Protein AF-A0A1Y1LNJ3-F1 (afdb_monomer)

Organism: Photinus pyralis (NCBI:txid7054)

Nearest PDB structures (foldseek):
  2odj-assembly2_B  TM=6.157E-01  e=3.926E+00  Pseudomonas aeruginosa PAO1
  8jto-assembly1_A  TM=5.973E-01  e=3.926E+00  Burkholderia pseudomallei
  8xcj-assembly1_B  TM=6.627E-01  e=7.417E+00  Shigella sonnei

Sequence (107 aa):
SPAGHGISGRIDTQPGIGSHASARGQLGILNTPNHQVTGWAQHDRNFDKNFGRVGPETNSAGLNYLNKNNGAGAFISGSHTPGRPNTGVVGGNIPLATGNGGRTRLG

Solvent-accessible surface area (backbone atoms only — not comparable to full-atom values): 5966 Å² total; per-residue (Å²): 119,77,34,71,68,48,75,48,73,51,75,51,74,46,89,88,61,19,34,41,38,38,42,35,42,34,40,39,77,38,58,56,94,50,39,35,30,37,38,38,40,35,42,36,40,39,27,34,63,83,70,43,82,40,84,59,47,38,42,34,38,36,41,38,38,35,33,64,83,77,67,49,45,33,39,40,37,37,39,40,29,66,61,90,76,63,46,70,50,77,54,67,48,70,68,80,77,83,80,75,95,68,87,79,75,80,128

Structure (mmCIF, N/CA/C/O backbone):
data_AF-A0A1Y1LNJ3-F1
#
_entry.id   AF-A0A1Y1LNJ3-F1
#
loop_
_atom_site.group_PDB
_atom_site.id
_atom_site.type_symbol
_atom_site.label_atom_id
_atom_site.label_alt_id
_atom_site.label_comp_id
_atom_site.label_asym_id
_atom_site.label_entity_id
_atom_site.label_seq_id
_atom_site.pdbx_PDB_ins_code
_atom_site.Cartn_x
_atom_site.Cartn_y
_atom_site.Cartn_z
_atom_site.occupancy
_atom_site.B_iso_or_equiv
_atom_site.auth_seq_id
_atom_site.auth_comp_id
_atom_site.auth_asym_id
_atom_site.auth_atom_id
_atom_site.pdbx_PDB_model_num
ATOM 1 N N . SER A 1 1 ? -7.927 14.105 17.441 1.00 37.62 1 SER A N 1
ATOM 2 C CA . SER A 1 1 ? -7.192 14.227 16.165 1.00 37.62 1 SER A CA 1
ATOM 3 C C . SER A 1 1 ? -7.814 13.342 15.109 1.00 37.62 1 SER A C 1
ATOM 5 O O . SER A 1 1 ? -8.257 12.260 15.478 1.00 37.62 1 SER A O 1
ATOM 7 N N . PRO A 1 2 ? -7.834 13.726 13.825 1.00 45.41 2 PRO A N 1
ATOM 8 C CA . PRO A 1 2 ? -8.084 12.772 12.744 1.00 45.41 2 PRO A CA 1
ATOM 9 C C . PRO A 1 2 ? -7.050 11.642 12.848 1.00 45.41 2 PRO A C 1
ATOM 11 O O . PRO A 1 2 ? -5.915 11.896 13.261 1.00 45.41 2 PRO A O 1
ATOM 14 N N . ALA A 1 3 ? -7.424 10.393 12.558 1.00 56.19 3 ALA A N 1
ATOM 15 C CA . ALA A 1 3 ? -6.424 9.334 12.427 1.00 56.19 3 ALA A CA 1
ATOM 16 C C . ALA A 1 3 ? -5.450 9.776 11.321 1.00 56.19 3 ALA A C 1
ATOM 18 O O . ALA A 1 3 ? -5.891 10.159 10.245 1.00 56.19 3 ALA A O 1
ATOM 19 N N . GLY A 1 4 ? -4.156 9.861 11.635 1.00 64.50 4 GLY A N 1
ATOM 20 C CA . GLY A 1 4 ? -3.178 10.614 10.845 1.00 64.50 4 GLY A CA 1
ATOM 21 C C . GLY A 1 4 ? -3.307 10.398 9.334 1.00 64.50 4 GLY A C 1
ATOM 22 O O . GLY A 1 4 ? -3.263 9.261 8.857 1.00 64.50 4 GLY A O 1
ATOM 23 N N . HIS A 1 5 ? -3.484 11.500 8.606 1.00 81.31 5 HIS A N 1
ATOM 24 C CA . HIS A 1 5 ? -3.323 11.538 7.158 1.00 81.31 5 HIS A CA 1
ATOM 25 C C . HIS A 1 5 ? -1.839 11.715 6.857 1.00 81.31 5 HIS A C 1
ATOM 27 O O . HIS A 1 5 ? -1.157 12.485 7.536 1.00 81.31 5 HIS A O 1
ATOM 33 N N . GLY A 1 6 ? -1.336 11.009 5.854 1.00 86.88 6 GLY A N 1
ATOM 34 C CA . GLY A 1 6 ? 0.072 11.088 5.501 1.00 86.88 6 GLY A CA 1
ATOM 35 C C . GLY A 1 6 ? 0.331 10.605 4.090 1.00 86.88 6 GLY A C 1
ATOM 36 O O . GLY A 1 6 ? -0.366 9.732 3.578 1.00 86.88 6 GLY A O 1
ATOM 37 N N . ILE A 1 7 ? 1.352 11.184 3.474 1.00 89.69 7 ILE A N 1
ATOM 38 C CA . ILE A 1 7 ? 1.918 10.718 2.216 1.00 89.69 7 ILE A CA 1
ATOM 39 C C . ILE A 1 7 ? 3.401 10.497 2.479 1.00 89.69 7 ILE A C 1
ATOM 41 O O . ILE A 1 7 ? 4.070 11.358 3.047 1.00 89.69 7 ILE A O 1
ATOM 45 N N . SER A 1 8 ? 3.906 9.338 2.086 1.00 90.94 8 SER A N 1
ATOM 46 C CA . SER A 1 8 ? 5.315 8.980 2.184 1.00 90.94 8 SER A CA 1
ATOM 47 C C . SER A 1 8 ? 5.786 8.417 0.855 1.00 90.94 8 SER A C 1
ATOM 49 O O . SER A 1 8 ? 5.083 7.619 0.239 1.00 90.94 8 SER A O 1
ATOM 51 N N . GLY A 1 9 ? 6.983 8.803 0.436 1.00 92.44 9 GLY A N 1
ATOM 52 C CA . GLY A 1 9 ? 7.671 8.212 -0.702 1.00 92.44 9 GLY A CA 1
ATOM 53 C C . GLY A 1 9 ? 9.010 7.644 -0.260 1.00 92.44 9 GLY A C 1
ATOM 54 O O . GLY A 1 9 ? 9.650 8.189 0.639 1.00 92.44 9 GLY A O 1
ATOM 55 N N . ARG A 1 10 ? 9.436 6.558 -0.895 1.00 94.50 10 ARG A N 1
ATOM 56 C CA . ARG A 1 10 ? 10.764 5.975 -0.724 1.00 94.50 10 ARG A CA 1
ATOM 57 C C . ARG A 1 10 ? 11.335 5.624 -2.086 1.00 94.50 10 ARG A C 1
ATOM 59 O O . ARG A 1 10 ? 10.613 5.140 -2.952 1.00 94.50 10 ARG A O 1
ATOM 66 N N . ILE A 1 11 ? 12.631 5.856 -2.254 1.00 92.06 11 ILE A N 1
ATOM 67 C CA . ILE A 1 11 ? 13.388 5.386 -3.409 1.00 92.06 11 ILE A CA 1
ATOM 68 C C . ILE A 1 11 ? 14.624 4.670 -2.879 1.00 92.06 11 ILE A C 1
ATOM 70 O O . ILE A 1 11 ? 15.440 5.273 -2.187 1.00 92.06 11 ILE A O 1
ATOM 74 N N . ASP A 1 12 ? 14.752 3.395 -3.216 1.00 93.12 12 ASP A N 1
ATOM 75 C CA . ASP A 1 12 ? 15.936 2.587 -2.964 1.00 93.12 12 ASP A CA 1
ATOM 76 C C . ASP A 1 12 ? 16.710 2.450 -4.270 1.00 93.12 12 ASP A C 1
ATOM 78 O O . ASP A 1 12 ? 16.152 2.048 -5.288 1.00 93.12 12 ASP A O 1
ATOM 82 N N . THR A 1 13 ? 17.992 2.809 -4.270 1.00 91.00 13 THR A N 1
ATOM 83 C CA . THR A 1 13 ? 18.841 2.733 -5.467 1.00 91.00 13 THR A CA 1
ATOM 84 C C . THR A 1 13 ? 20.025 1.830 -5.198 1.00 91.00 13 THR A C 1
ATOM 86 O O . THR A 1 13 ? 20.771 2.048 -4.246 1.00 91.00 13 THR A O 1
ATOM 89 N N . GLN A 1 14 ? 20.214 0.849 -6.074 1.00 91.38 14 GLN A N 1
ATOM 90 C CA . GLN A 1 14 ? 21.377 -0.017 -6.088 1.00 91.38 14 GLN A CA 1
ATOM 91 C C . GLN A 1 14 ? 22.262 0.366 -7.286 1.00 91.38 14 GLN A C 1
ATOM 93 O O . GLN A 1 14 ? 21.897 0.081 -8.435 1.00 91.38 14 GLN A O 1
ATOM 98 N N . PRO A 1 15 ? 23.428 1.003 -7.053 1.00 85.62 15 PRO A N 1
ATOM 99 C CA . PRO A 1 15 ? 24.309 1.453 -8.126 1.00 85.62 15 PRO A CA 1
ATOM 100 C C . PRO A 1 15 ? 24.657 0.329 -9.107 1.00 85.62 15 PRO A C 1
ATOM 102 O O . PRO A 1 15 ? 24.991 -0.784 -8.706 1.00 85.62 15 PRO A O 1
ATOM 105 N N . GLY A 1 16 ? 24.560 0.622 -10.405 1.00 87.31 16 GLY A N 1
ATOM 106 C CA . GLY A 1 16 ? 24.864 -0.325 -11.483 1.00 87.31 16 GLY A CA 1
ATOM 107 C C . GLY A 1 16 ? 23.795 -1.390 -11.757 1.00 87.31 16 GLY A C 1
ATOM 108 O O . GLY A 1 16 ? 23.877 -2.045 -12.795 1.00 87.31 16 GLY A O 1
ATOM 109 N N . ILE A 1 17 ? 22.784 -1.535 -10.891 1.00 90.12 17 ILE A N 1
ATOM 110 C CA . ILE A 1 17 ? 21.700 -2.521 -11.034 1.00 90.12 17 ILE A CA 1
ATOM 111 C C . ILE A 1 17 ? 20.386 -1.820 -11.399 1.00 90.12 17 ILE A C 1
ATOM 113 O O . ILE A 1 17 ? 19.784 -2.148 -12.421 1.00 90.12 17 ILE A O 1
ATOM 117 N N . GLY A 1 18 ? 19.968 -0.827 -10.611 1.00 92.44 18 GLY A N 1
ATOM 118 C CA . GLY A 1 18 ? 18.711 -0.108 -10.816 1.00 92.44 18 GLY A CA 1
ATOM 119 C C . GLY A 1 18 ? 18.124 0.447 -9.524 1.00 92.44 18 GLY A C 1
ATOM 120 O O . GLY A 1 18 ? 18.811 0.530 -8.504 1.00 92.44 18 GLY A O 1
ATOM 121 N N . SER A 1 19 ? 16.844 0.808 -9.565 1.00 93.94 19 SER A N 1
ATOM 122 C CA . SER A 1 19 ? 16.149 1.423 -8.431 1.00 93.94 19 SER A CA 1
ATOM 123 C C . SER A 1 19 ? 14.739 0.876 -8.247 1.00 93.94 19 SER A C 1
ATOM 125 O O . SER A 1 19 ? 14.098 0.403 -9.183 1.00 93.94 19 SER A O 1
ATOM 127 N N . HIS A 1 20 ? 14.231 1.003 -7.030 1.00 94.50 20 HIS A N 1
ATOM 128 C CA . HIS A 1 20 ? 12.850 0.750 -6.662 1.00 94.50 20 HIS A CA 1
ATOM 129 C C . HIS A 1 20 ? 12.264 2.018 -6.045 1.00 94.50 20 HIS A C 1
ATOM 131 O O . HI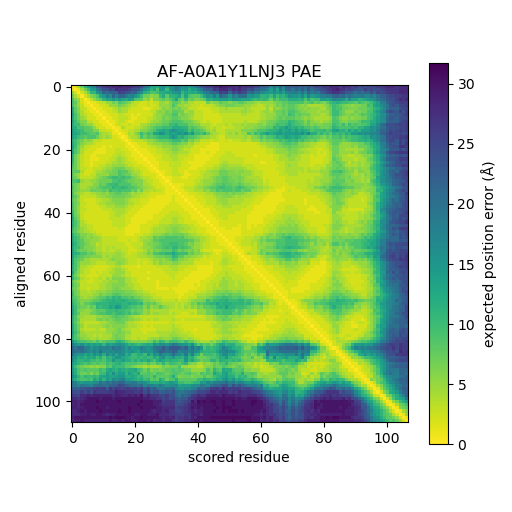S A 1 20 ? 12.862 2.590 -5.137 1.00 94.50 20 HIS A O 1
ATOM 137 N N . ALA A 1 21 ? 11.110 2.468 -6.529 1.00 94.00 21 ALA A N 1
ATOM 138 C CA . ALA A 1 21 ? 10.371 3.571 -5.932 1.00 94.00 21 ALA A CA 1
ATOM 139 C C . ALA A 1 21 ? 9.017 3.091 -5.422 1.00 94.00 21 ALA A C 1
ATOM 141 O O . ALA A 1 21 ? 8.316 2.348 -6.108 1.00 94.00 21 ALA A O 1
ATOM 142 N N . SER A 1 22 ? 8.640 3.590 -4.251 1.00 95.38 2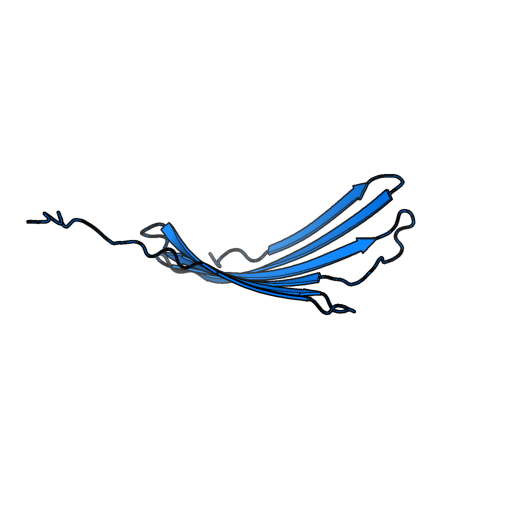2 SER A N 1
ATOM 143 C CA . SER A 1 22 ? 7.351 3.356 -3.621 1.00 95.38 22 SER A CA 1
ATOM 144 C C . SER A 1 22 ? 6.738 4.683 -3.191 1.00 95.38 22 SER A C 1
ATOM 146 O O . SER A 1 22 ? 7.416 5.529 -2.603 1.00 95.38 22 SER A O 1
ATOM 148 N N . ALA A 1 23 ? 5.453 4.875 -3.467 1.00 95.88 23 ALA A N 1
ATOM 149 C CA . ALA A 1 23 ? 4.667 5.994 -2.968 1.00 95.88 23 ALA A CA 1
ATOM 150 C C . ALA A 1 23 ? 3.450 5.456 -2.223 1.00 95.88 23 ALA A C 1
ATOM 152 O O . ALA A 1 23 ? 2.672 4.687 -2.781 1.00 95.88 23 ALA A O 1
ATOM 153 N N . ARG A 1 24 ? 3.268 5.869 -0.968 1.00 94.75 24 ARG A N 1
ATOM 154 C CA . ARG A 1 24 ? 2.179 5.416 -0.104 1.00 94.75 24 ARG A CA 1
ATOM 155 C C . ARG A 1 24 ? 1.419 6.594 0.485 1.00 94.75 24 ARG A C 1
ATOM 157 O O . ARG A 1 24 ? 2.008 7.473 1.109 1.00 94.75 24 ARG A O 1
ATOM 164 N N . GLY A 1 25 ? 0.103 6.572 0.324 1.00 95.00 25 GLY A N 1
ATOM 165 C CA . GLY A 1 25 ? -0.831 7.449 1.018 1.00 95.00 25 GLY A CA 1
ATOM 166 C C . GLY A 1 25 ? -1.561 6.694 2.123 1.00 95.00 25 GLY A C 1
ATOM 167 O O . GLY A 1 25 ? -1.904 5.522 1.963 1.00 95.00 25 GLY A O 1
ATOM 168 N N . GLN A 1 26 ? -1.823 7.370 3.236 1.00 94.19 26 GLN A N 1
ATOM 169 C CA . GLN A 1 26 ? -2.658 6.886 4.326 1.00 94.19 26 GLN A CA 1
ATOM 170 C C . GLN A 1 26 ? -3.687 7.947 4.712 1.00 94.19 26 GLN A C 1
ATOM 172 O O . GLN A 1 26 ? -3.386 9.139 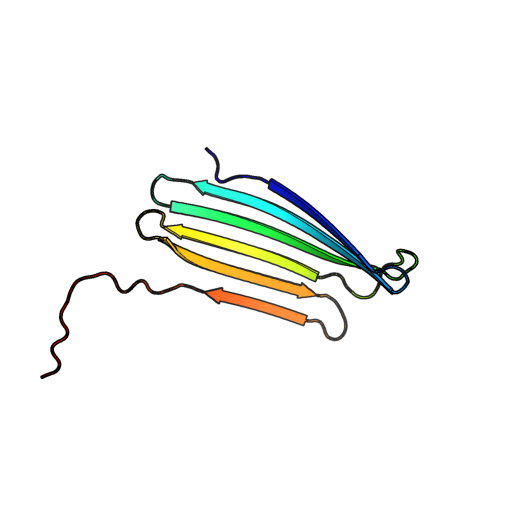4.792 1.00 94.19 26 GLN A O 1
ATOM 177 N N . LEU A 1 27 ? -4.907 7.496 4.984 1.00 91.56 27 LEU A N 1
ATOM 178 C CA . LEU A 1 27 ? -6.033 8.323 5.386 1.00 91.56 27 LEU A CA 1
ATOM 179 C C . LEU A 1 27 ? -6.673 7.735 6.644 1.00 91.56 27 LEU A C 1
ATOM 181 O O . LEU A 1 27 ? -7.000 6.548 6.692 1.00 91.56 27 LEU A O 1
ATOM 185 N N . GLY A 1 28 ? -6.888 8.566 7.661 1.00 91.69 28 GLY A N 1
ATOM 186 C CA . GLY A 1 28 ? -7.782 8.217 8.756 1.00 91.69 28 GLY A CA 1
ATOM 187 C C . GLY A 1 28 ? -9.233 8.289 8.319 1.00 91.69 28 GLY A C 1
ATOM 188 O O . GLY A 1 28 ? -9.676 9.334 7.855 1.00 91.69 28 GLY A O 1
ATOM 189 N N . ILE A 1 29 ? -9.969 7.196 8.496 1.00 89.62 29 ILE A N 1
ATOM 190 C CA . ILE A 1 29 ? -11.393 7.110 8.151 1.00 89.62 29 ILE A CA 1
ATOM 191 C C . ILE A 1 29 ? -12.240 7.292 9.412 1.00 89.62 29 ILE A C 1
ATOM 193 O O . ILE A 1 29 ? -13.170 8.090 9.436 1.00 89.62 29 ILE A O 1
ATOM 197 N N . LEU A 1 30 ? -11.885 6.581 10.485 1.00 90.56 30 LEU A N 1
ATOM 198 C CA . LEU A 1 30 ? -12.551 6.665 11.782 1.00 90.56 30 LEU A CA 1
ATOM 199 C C . LEU A 1 30 ? -11.502 6.814 12.878 1.00 90.56 30 LEU A C 1
ATOM 201 O O . LEU A 1 30 ? -10.513 6.083 12.894 1.00 90.56 30 LEU A O 1
ATOM 205 N N . ASN A 1 31 ? -11.729 7.733 13.815 1.00 90.62 31 ASN A N 1
ATOM 206 C CA . ASN A 1 31 ? -10.891 7.858 15.000 1.00 90.62 31 ASN A CA 1
ATOM 207 C C . ASN A 1 31 ? -11.719 8.253 16.225 1.00 90.62 31 ASN A C 1
ATOM 209 O O . ASN A 1 31 ? -11.909 9.433 16.507 1.00 90.62 31 ASN A O 1
ATOM 213 N N . THR A 1 32 ? -12.209 7.257 16.953 1.00 89.44 32 THR A N 1
ATOM 214 C CA . THR A 1 32 ? -12.898 7.430 18.236 1.00 89.44 32 THR A CA 1
ATOM 215 C C . THR A 1 32 ? -11.961 7.036 19.387 1.00 89.44 32 THR A C 1
ATOM 217 O O . THR A 1 32 ? -10.859 6.525 19.141 1.00 89.44 32 THR A O 1
ATOM 220 N N . PRO A 1 33 ? -12.345 7.260 20.657 1.00 90.50 33 PRO A N 1
ATOM 221 C CA . PRO A 1 33 ? -11.545 6.818 21.801 1.00 90.50 33 PRO A CA 1
ATOM 222 C C . PRO A 1 33 ? -11.253 5.313 21.794 1.00 90.50 33 PRO A C 1
ATOM 224 O O . PRO A 1 33 ? -10.151 4.909 22.142 1.00 90.50 33 PRO A O 1
ATOM 227 N N . ASN A 1 34 ? -12.202 4.505 21.314 1.00 90.50 34 ASN A N 1
ATOM 228 C CA . ASN A 1 34 ? -12.121 3.044 21.366 1.00 90.50 34 ASN A CA 1
ATOM 229 C C . ASN A 1 34 ? -11.720 2.417 20.027 1.00 90.50 34 ASN A C 1
ATOM 231 O O . ASN A 1 34 ? -11.225 1.295 19.999 1.00 90.50 34 ASN A O 1
ATOM 235 N N . HIS A 1 35 ? -11.942 3.113 18.909 1.00 90.31 35 HIS A N 1
ATOM 236 C CA . HIS A 1 35 ? -11.805 2.535 17.574 1.00 90.31 35 HIS A CA 1
ATOM 237 C C .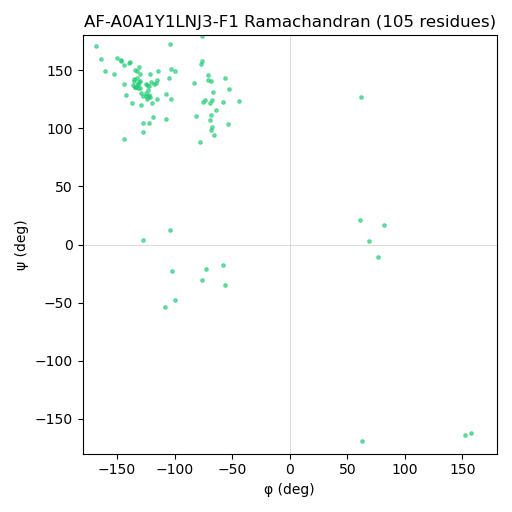 HIS A 1 35 ? -11.006 3.441 16.649 1.00 90.31 35 HIS A C 1
ATOM 239 O O . HIS A 1 35 ? -11.148 4.664 16.658 1.00 90.31 35 HIS A O 1
ATOM 245 N N . GLN A 1 36 ? -10.200 2.825 15.796 1.00 92.75 36 GLN A N 1
ATOM 246 C CA . GLN A 1 36 ? -9.522 3.496 14.701 1.00 92.75 36 GLN A CA 1
ATOM 247 C C . GLN A 1 36 ? -9.658 2.675 13.427 1.00 92.75 36 GLN A C 1
ATOM 249 O O . GLN A 1 36 ? -9.466 1.464 13.446 1.00 92.75 36 GLN A O 1
ATOM 254 N N . VAL A 1 37 ? -9.965 3.351 12.324 1.00 92.50 37 VAL A N 1
ATOM 255 C CA . VAL A 1 37 ? -9.923 2.784 10.976 1.00 92.50 37 VAL A CA 1
ATOM 256 C C . VAL A 1 37 ? -9.030 3.665 10.116 1.00 92.50 37 VAL A C 1
ATOM 258 O O . VAL A 1 37 ? -9.238 4.880 10.048 1.00 92.50 37 VAL A O 1
ATOM 261 N N . THR A 1 38 ? -8.048 3.061 9.454 1.00 93.75 38 THR A N 1
ATOM 262 C CA . THR A 1 38 ? -7.179 3.733 8.484 1.00 93.75 38 THR A CA 1
ATOM 263 C C . THR A 1 38 ? -7.233 3.022 7.144 1.00 93.75 38 THR A C 1
ATOM 265 O O . THR A 1 38 ? -7.200 1.797 7.080 1.00 93.75 38 THR A O 1
ATOM 268 N N . GLY A 1 39 ? -7.309 3.795 6.067 1.00 94.12 39 GLY A N 1
ATOM 269 C CA . GLY A 1 39 ? -7.113 3.304 4.710 1.00 94.12 39 GLY A CA 1
ATOM 270 C C . GLY A 1 39 ? -5.738 3.689 4.196 1.00 94.12 39 GLY A C 1
ATOM 271 O O . GLY A 1 39 ? -5.182 4.709 4.604 1.00 94.12 39 GLY A O 1
ATOM 272 N N . TRP A 1 40 ? -5.183 2.884 3.302 1.00 94.94 40 TRP A N 1
ATOM 273 C CA . TRP A 1 40 ? -3.935 3.200 2.624 1.00 94.94 40 TRP A CA 1
ATOM 274 C C . TRP A 1 40 ? -3.952 2.712 1.179 1.00 94.94 40 TRP A C 1
ATOM 276 O O . TRP A 1 40 ? -4.647 1.756 0.837 1.00 94.94 40 TRP A O 1
ATOM 286 N N . ALA A 1 41 ? -3.154 3.374 0.352 1.00 95.69 41 ALA A N 1
ATOM 287 C CA . ALA A 1 41 ? -2.852 2.970 -1.011 1.00 95.69 41 ALA A CA 1
ATOM 288 C C . ALA A 1 41 ? -1.349 3.131 -1.243 1.00 95.69 41 ALA A C 1
ATOM 290 O O . ALA A 1 41 ? -0.742 4.066 -0.722 1.00 95.69 41 ALA A O 1
ATOM 291 N N . GLN A 1 42 ? -0.751 2.210 -1.986 1.00 96.19 42 GLN A N 1
ATOM 292 C CA . GLN A 1 42 ? 0.671 2.158 -2.284 1.00 96.19 42 GLN A CA 1
ATOM 293 C C . GLN A 1 42 ? 0.873 1.838 -3.764 1.00 96.19 42 GLN A C 1
ATOM 295 O O . GLN A 1 42 ? 0.192 0.975 -4.313 1.00 96.19 42 GLN A O 1
ATOM 300 N N . HIS A 1 43 ? 1.813 2.531 -4.390 1.00 95.75 43 HIS A N 1
ATOM 301 C CA . HIS A 1 43 ? 2.241 2.309 -5.760 1.00 95.75 43 HIS A CA 1
ATOM 302 C C . HIS A 1 43 ? 3.741 2.048 -5.786 1.00 95.75 43 HIS A C 1
ATOM 304 O O . HIS A 1 43 ? 4.513 2.868 -5.290 1.00 95.75 43 HIS A O 1
ATOM 310 N N . ASP A 1 44 ? 4.136 0.945 -6.407 1.00 95.31 44 ASP A N 1
ATOM 311 C CA . ASP A 1 44 ? 5.509 0.469 -6.467 1.00 95.31 44 ASP A CA 1
ATOM 312 C C . ASP A 1 44 ? 5.979 0.330 -7.921 1.00 95.31 44 ASP A C 1
ATOM 314 O O . ASP A 1 44 ? 5.262 -0.197 -8.779 1.00 95.31 44 ASP A O 1
ATOM 318 N N . ARG A 1 45 ? 7.207 0.775 -8.207 1.00 94.44 45 ARG A N 1
ATOM 319 C CA . ARG A 1 45 ? 7.805 0.726 -9.545 1.00 94.44 45 ARG A CA 1
ATOM 320 C C . ARG A 1 45 ? 9.298 0.439 -9.504 1.00 94.44 45 ARG A C 1
ATOM 322 O O . ARG A 1 45 ? 10.036 1.031 -8.723 1.00 94.44 45 ARG A O 1
ATOM 329 N N . ASN A 1 46 ? 9.739 -0.415 -10.422 1.00 93.50 46 ASN A N 1
ATOM 330 C CA . ASN A 1 46 ? 11.147 -0.714 -10.636 1.00 93.50 46 ASN A CA 1
ATOM 331 C C . ASN A 1 46 ? 11.708 0.070 -11.824 1.00 93.50 46 ASN A C 1
ATOM 333 O O . ASN A 1 46 ? 11.011 0.351 -12.806 1.00 93.50 46 ASN A O 1
ATOM 337 N N . PHE A 1 47 ? 12.991 0.383 -11.725 1.00 94.69 47 PHE A N 1
ATOM 338 C CA . PHE A 1 47 ? 13.762 1.082 -12.733 1.00 94.69 47 PHE A CA 1
ATOM 339 C C . PHE A 1 47 ? 15.088 0.366 -12.981 1.00 94.69 47 PHE A C 1
ATOM 341 O O . PHE A 1 47 ? 15.657 -0.234 -12.068 1.00 94.69 47 PHE A O 1
ATOM 348 N N . ASP A 1 48 ? 15.594 0.447 -14.207 1.00 94.25 48 ASP A N 1
ATOM 349 C CA . ASP A 1 48 ? 16.936 -0.015 -14.550 1.00 94.25 48 ASP A CA 1
ATOM 350 C C . ASP A 1 48 ? 18.008 0.979 -14.067 1.00 94.25 48 ASP A C 1
ATOM 352 O O . ASP A 1 48 ? 17.718 2.039 -13.505 1.00 94.25 48 ASP A O 1
ATOM 356 N N . LYS A 1 49 ? 19.279 0.644 -14.311 1.00 92.75 49 LYS A N 1
ATOM 357 C CA . LYS A 1 49 ? 20.442 1.480 -13.971 1.00 92.75 49 LYS A CA 1
ATOM 358 C C . LYS A 1 49 ? 20.448 2.883 -14.602 1.00 92.75 4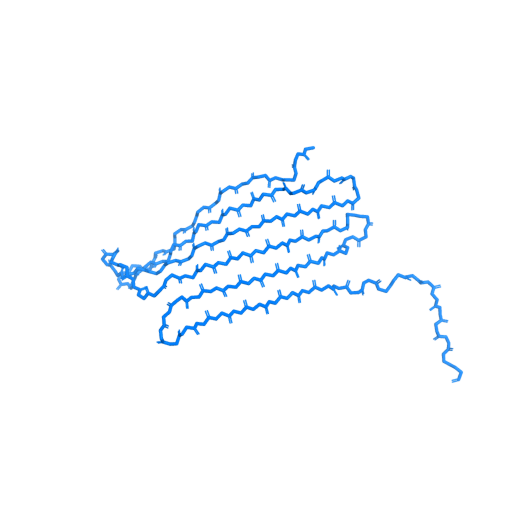9 LYS A C 1
ATOM 360 O O . LYS A 1 49 ? 21.211 3.731 -14.151 1.00 92.75 49 LYS A O 1
ATOM 365 N N . ASN A 1 50 ? 19.646 3.116 -15.639 1.00 92.75 50 ASN A N 1
ATOM 366 C CA . ASN A 1 50 ? 19.517 4.390 -16.345 1.00 92.75 50 ASN A CA 1
ATOM 367 C C . ASN A 1 50 ? 18.214 5.122 -15.969 1.00 92.75 50 ASN A C 1
ATOM 369 O O . ASN A 1 50 ? 17.828 6.065 -16.657 1.00 92.75 50 ASN A O 1
ATOM 373 N N . PHE A 1 51 ? 17.518 4.683 -14.912 1.00 87.88 51 PHE A N 1
ATOM 374 C CA . PHE A 1 51 ? 16.190 5.168 -14.520 1.00 87.88 51 PHE A CA 1
ATOM 375 C C . PHE A 1 51 ? 15.098 4.950 -15.585 1.00 87.88 51 PHE A C 1
ATOM 377 O O . PHE A 1 51 ? 14.038 5.582 -15.554 1.00 87.88 51 PHE A O 1
ATOM 384 N N . GLY A 1 52 ? 15.316 4.015 -16.511 1.00 91.88 52 GLY A N 1
ATOM 385 C CA . GLY A 1 52 ? 14.289 3.501 -17.405 1.00 91.88 52 GLY A CA 1
ATOM 386 C C . GLY A 1 52 ? 13.296 2.636 -16.634 1.00 91.88 52 GLY A C 1
ATOM 387 O O . GLY A 1 52 ? 13.675 1.901 -15.728 1.00 91.88 52 GLY A O 1
ATOM 388 N N . ARG A 1 53 ? 12.004 2.723 -16.962 1.00 91.50 53 ARG A N 1
ATOM 389 C CA . ARG A 1 53 ? 10.954 1.918 -16.312 1.00 91.50 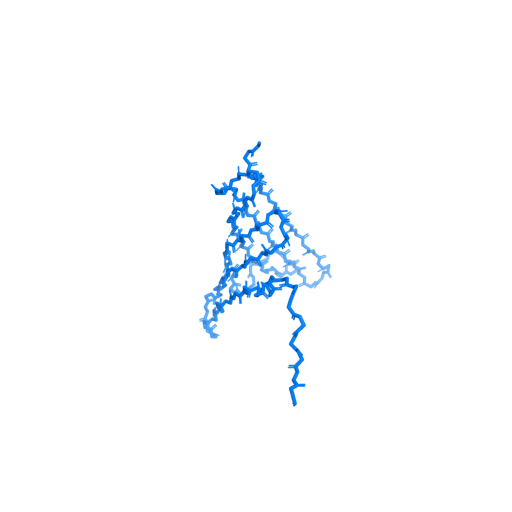53 ARG A CA 1
ATOM 390 C C . ARG A 1 53 ? 11.139 0.441 -16.664 1.00 91.50 53 ARG A C 1
ATOM 392 O O . ARG A 1 53 ? 11.235 0.115 -17.845 1.00 91.50 53 ARG A O 1
ATOM 399 N N . VAL A 1 54 ? 11.119 -0.441 -15.663 1.00 90.38 54 VAL A N 1
ATOM 400 C CA . VAL A 1 54 ? 11.294 -1.888 -15.859 1.00 90.38 54 VAL A CA 1
ATOM 401 C C . VAL A 1 54 ? 10.072 -2.647 -15.382 1.00 90.38 54 VAL A C 1
ATOM 403 O O . VAL A 1 54 ? 9.718 -2.609 -14.204 1.00 90.38 54 VAL A O 1
ATOM 406 N N . GLY A 1 55 ? 9.481 -3.402 -16.306 1.00 88.88 55 GLY A N 1
ATOM 407 C CA . GLY A 1 55 ? 8.345 -4.260 -16.012 1.00 88.88 55 GLY A CA 1
ATOM 408 C C . GLY A 1 55 ? 7.107 -3.486 -15.548 1.00 88.88 55 GLY A C 1
ATOM 409 O O . GLY A 1 55 ? 7.024 -2.259 -15.682 1.00 88.88 55 GLY A O 1
ATOM 410 N N . PRO A 1 56 ? 6.103 -4.213 -15.047 1.00 90.25 56 PRO A N 1
ATOM 411 C CA . PRO A 1 56 ? 4.883 -3.601 -14.559 1.00 90.25 56 PRO A CA 1
ATOM 412 C C . PRO A 1 56 ? 5.045 -2.965 -13.176 1.00 90.25 56 PRO A C 1
ATOM 414 O O . PRO A 1 56 ? 5.895 -3.344 -12.376 1.00 90.25 56 PRO A O 1
ATOM 417 N N . GLU A 1 57 ? 4.193 -1.983 -12.904 1.00 92.00 57 GLU A N 1
ATOM 418 C CA . GLU A 1 57 ? 3.992 -1.422 -11.563 1.00 92.00 57 GLU A CA 1
ATOM 419 C C . GLU A 1 57 ? 3.145 -2.348 -10.692 1.00 92.00 57 GLU A C 1
ATOM 421 O O . GLU A 1 57 ? 2.350 -3.125 -11.209 1.00 92.00 57 GLU A O 1
ATOM 426 N N . THR A 1 58 ? 3.254 -2.219 -9.375 1.00 94.50 58 THR A N 1
ATOM 427 C CA . THR A 1 58 ? 2.340 -2.880 -8.441 1.00 94.50 58 THR A CA 1
ATOM 428 C C . THR A 1 58 ? 1.548 -1.824 -7.695 1.00 94.50 58 THR A C 1
ATOM 430 O O . THR A 1 58 ? 2.119 -0.934 -7.071 1.00 94.50 58 THR A O 1
ATOM 433 N N . ASN A 1 59 ? 0.226 -1.932 -7.740 1.00 94.88 59 ASN A N 1
ATOM 434 C CA . ASN A 1 59 ? -0.675 -1.089 -6.970 1.00 94.88 59 ASN A CA 1
ATOM 435 C C . ASN A 1 59 ? -1.272 -1.925 -5.842 1.00 94.88 59 ASN A C 1
ATOM 437 O O . ASN A 1 59 ? -1.783 -3.017 -6.082 1.00 94.88 59 ASN A O 1
ATOM 441 N N . SER A 1 60 ? -1.218 -1.416 -4.620 1.00 95.88 60 SER A N 1
ATOM 442 C CA . SER A 1 60 ? -1.759 -2.075 -3.436 1.00 95.88 60 SER A CA 1
ATOM 443 C C . SER A 1 60 ? -2.641 -1.117 -2.656 1.00 95.88 60 SER A C 1
ATOM 445 O O . SER A 1 60 ? -2.374 0.080 -2.598 1.00 95.88 60 SER A O 1
ATOM 447 N N . ALA A 1 61 ? -3.685 -1.631 -2.025 1.00 95.88 61 ALA A N 1
ATOM 448 C CA . ALA A 1 61 ? -4.523 -0.849 -1.131 1.00 95.88 61 ALA A CA 1
ATOM 449 C C . ALA A 1 61 ? -5.040 -1.718 0.007 1.00 95.88 61 ALA A C 1
ATOM 451 O O . ALA A 1 61 ? -5.110 -2.943 -0.105 1.00 95.88 61 ALA A O 1
ATOM 452 N N . GLY A 1 62 ? -5.424 -1.084 1.106 1.00 95.38 62 GLY A N 1
ATOM 453 C CA . GLY A 1 62 ? -5.991 -1.806 2.228 1.00 95.38 62 GLY A CA 1
ATOM 454 C C . GLY A 1 62 ? -6.633 -0.919 3.273 1.00 95.38 62 GLY A C 1
ATOM 455 O O . GLY A 1 62 ? -6.514 0.307 3.260 1.00 95.38 62 GLY A O 1
ATOM 456 N N . LEU A 1 63 ? -7.309 -1.587 4.196 1.00 93.94 63 LEU A N 1
ATOM 457 C CA . LEU A 1 63 ? -7.946 -1.012 5.366 1.00 93.94 63 LEU A CA 1
ATOM 458 C C . LEU A 1 63 ? -7.416 -1.722 6.606 1.00 93.94 63 LEU A C 1
ATOM 460 O O . LEU A 1 63 ? -7.300 -2.947 6.632 1.00 93.94 63 LEU A O 1
ATOM 464 N N . ASN A 1 64 ? -7.142 -0.948 7.646 1.00 93.12 64 ASN A N 1
ATOM 465 C CA . ASN A 1 64 ? -6.821 -1.452 8.970 1.00 93.12 64 ASN A CA 1
ATOM 466 C C . ASN A 1 64 ? -7.878 -0.957 9.951 1.00 93.12 64 ASN A C 1
ATOM 468 O O . ASN A 1 64 ? -8.250 0.216 9.929 1.00 93.12 64 ASN A O 1
ATOM 472 N N . TYR A 1 65 ? -8.309 -1.835 10.840 1.00 91.19 65 TYR A N 1
ATOM 473 C CA . TYR A 1 65 ? -9.117 -1.532 12.008 1.00 91.19 65 TYR A CA 1
ATOM 474 C C . TYR A 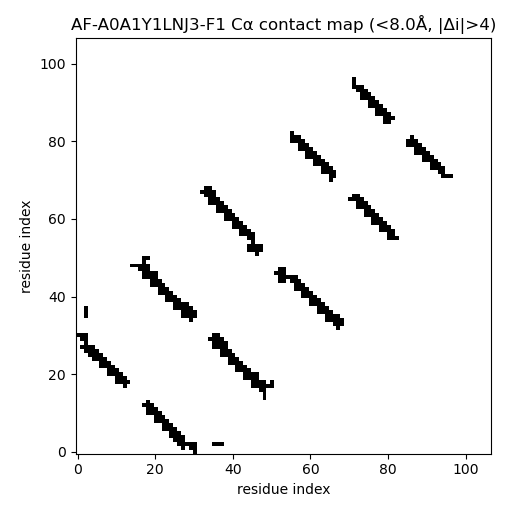1 65 ? -8.309 -1.847 13.266 1.00 91.19 65 TYR A C 1
ATOM 476 O O . TYR A 1 65 ? -7.604 -2.850 13.312 1.00 91.19 65 TYR A O 1
ATOM 484 N N . LEU A 1 66 ? -8.445 -1.020 14.298 1.00 90.94 66 LEU A N 1
ATOM 485 C CA . LEU A 1 66 ? -7.876 -1.238 15.621 1.00 90.94 66 LEU A CA 1
ATOM 486 C C . LEU A 1 66 ? -8.915 -0.885 16.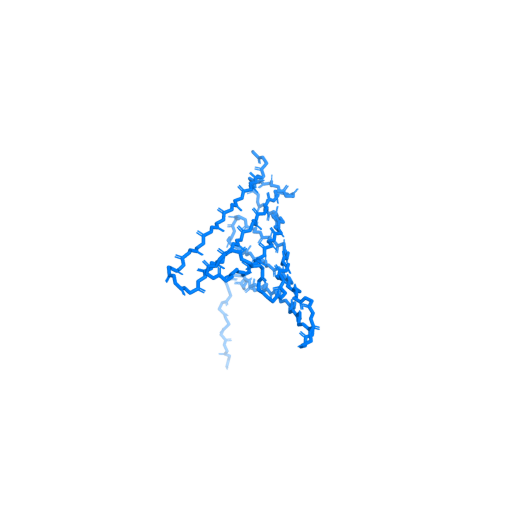686 1.00 90.94 66 LEU A C 1
ATOM 488 O O . LEU A 1 66 ? -9.375 0.256 16.764 1.00 90.94 66 LEU A O 1
ATOM 492 N N . ASN A 1 67 ? -9.243 -1.851 17.537 1.00 89.31 67 ASN A N 1
ATOM 493 C CA . ASN A 1 67 ? -9.865 -1.609 18.827 1.00 89.31 67 ASN A CA 1
ATOM 494 C C . ASN A 1 67 ? -8.766 -1.231 19.826 1.00 89.31 67 ASN A C 1
ATOM 496 O O . ASN A 1 67 ? -7.931 -2.050 20.204 1.00 89.31 67 ASN A O 1
ATOM 500 N N . LYS A 1 68 ? -8.757 0.029 20.249 1.00 87.00 68 LYS A N 1
ATOM 501 C CA . LYS A 1 68 ? -7.731 0.587 21.136 1.00 87.00 68 LYS A CA 1
ATOM 502 C C . LYS A 1 68 ? -7.847 0.086 22.571 1.00 87.00 68 LYS A C 1
ATOM 504 O O . LYS A 1 68 ? -6.858 0.120 23.291 1.00 87.00 68 LYS A O 1
ATOM 509 N N . ASN A 1 69 ? -9.021 -0.398 22.973 1.00 86.25 69 ASN A N 1
ATOM 510 C CA . ASN A 1 69 ? -9.266 -0.830 24.349 1.00 86.25 69 ASN A CA 1
ATOM 511 C C . ASN A 1 69 ? -8.639 -2.190 24.651 1.00 86.25 69 ASN A C 1
ATOM 513 O O . ASN A 1 69 ? -8.272 -2.454 25.789 1.00 86.25 69 ASN A O 1
ATOM 517 N N . ASN A 1 70 ? -8.536 -3.060 23.646 1.00 84.56 70 ASN A N 1
ATOM 518 C CA . ASN A 1 70 ? -7.990 -4.409 23.806 1.00 84.56 70 ASN A CA 1
ATOM 519 C C . ASN A 1 70 ? -6.870 -4.739 22.806 1.00 84.56 70 ASN A C 1
ATOM 521 O O . ASN A 1 70 ? -6.402 -5.873 22.775 1.00 84.56 70 ASN A O 1
ATOM 525 N N . GLY A 1 71 ? -6.461 -3.779 21.972 1.00 82.75 71 GLY A N 1
ATOM 526 C CA . GLY A 1 71 ? -5.424 -3.958 20.956 1.00 82.75 71 GLY A CA 1
ATOM 527 C C . GLY A 1 71 ? -5.818 -4.877 19.795 1.00 82.75 71 GLY A C 1
ATOM 528 O O . GLY A 1 71 ? -4.989 -5.124 18.921 1.00 82.75 71 GLY A O 1
ATOM 529 N N . ALA A 1 72 ? -7.056 -5.384 19.752 1.00 85.81 72 ALA A N 1
ATOM 530 C CA . ALA A 1 72 ? -7.503 -6.261 18.678 1.00 85.81 72 ALA A CA 1
ATOM 531 C C . ALA A 1 72 ? -7.616 -5.461 17.379 1.00 85.81 72 ALA A C 1
ATOM 533 O O . ALA A 1 72 ? -8.358 -4.481 17.306 1.00 85.81 72 ALA A O 1
ATOM 534 N N . GLY A 1 73 ? -6.893 -5.879 16.345 1.00 88.56 73 GLY A N 1
ATOM 535 C CA . GLY A 1 73 ? -6.877 -5.186 15.064 1.00 88.56 73 GLY A CA 1
ATOM 536 C C . GLY A 1 73 ? -7.120 -6.132 13.908 1.00 88.56 73 GLY A C 1
ATOM 537 O O . GLY A 1 73 ? -6.616 -7.243 13.916 1.00 88.56 73 GLY A O 1
ATOM 538 N N . ALA A 1 74 ? -7.876 -5.686 12.917 1.00 88.94 74 ALA A N 1
ATOM 539 C CA . ALA A 1 74 ? -8.116 -6.425 11.688 1.00 88.94 74 ALA A CA 1
ATOM 540 C C . ALA A 1 74 ? -7.487 -5.682 10.512 1.00 88.94 74 ALA A C 1
ATOM 542 O O . ALA A 1 74 ? -7.444 -4.452 10.513 1.00 88.94 74 ALA A O 1
ATOM 543 N N . PHE A 1 75 ? -7.045 -6.405 9.491 1.00 93.12 75 PHE A N 1
ATOM 544 C CA . PHE A 1 75 ? -6.653 -5.788 8.230 1.00 93.12 75 PHE A CA 1
ATOM 545 C C . PHE A 1 75 ? -7.228 -6.551 7.046 1.00 93.12 75 PHE A C 1
ATOM 547 O O . PHE A 1 75 ? -7.408 -7.766 7.103 1.00 93.12 75 PHE A O 1
ATOM 554 N N . ILE A 1 76 ? -7.483 -5.821 5.968 1.00 93.50 76 ILE A N 1
ATOM 555 C CA . ILE A 1 76 ? -7.743 -6.368 4.641 1.00 93.50 76 ILE A CA 1
ATOM 556 C C . ILE A 1 76 ? -6.929 -5.565 3.638 1.00 93.50 76 ILE A C 1
ATOM 558 O O . ILE A 1 76 ? -6.869 -4.337 3.714 1.00 93.50 76 ILE A O 1
ATOM 562 N N . SER A 1 77 ? -6.284 -6.245 2.705 1.00 95.19 77 SER A N 1
ATOM 563 C CA . SER A 1 77 ? -5.536 -5.606 1.637 1.00 95.19 77 SER A CA 1
ATOM 564 C C . SER A 1 77 ? -5.593 -6.418 0.359 1.00 95.19 77 SER A C 1
ATOM 566 O O . SER A 1 77 ? -5.862 -7.621 0.354 1.00 95.19 77 SER A O 1
ATOM 568 N N . GLY A 1 78 ? -5.328 -5.733 -0.742 1.00 93.38 78 GLY A N 1
ATOM 569 C CA . GLY A 1 78 ? -5.101 -6.362 -2.023 1.00 93.38 78 GLY A CA 1
ATOM 570 C C . GLY A 1 78 ? -3.974 -5.682 -2.776 1.00 93.38 78 GLY A C 1
ATOM 571 O O . GLY A 1 78 ? -3.673 -4.510 -2.537 1.00 93.38 78 GLY A O 1
ATOM 572 N N . SER A 1 79 ? -3.362 -6.428 -3.683 1.00 95.06 79 SER A N 1
ATOM 573 C CA . SER A 1 79 ? -2.382 -5.926 -4.637 1.00 95.06 79 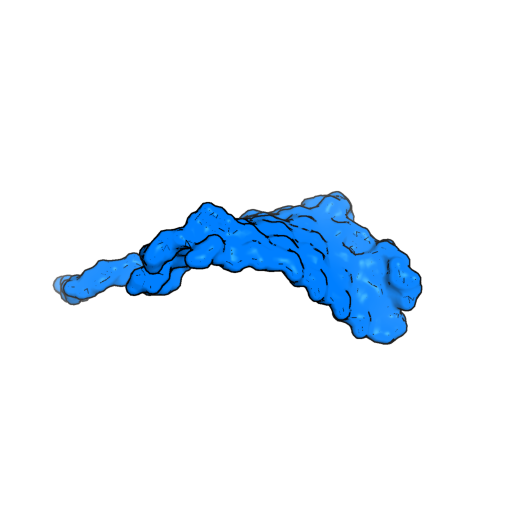SER A CA 1
ATOM 574 C C . SER A 1 79 ? -2.714 -6.394 -6.046 1.00 95.06 79 SER A C 1
ATOM 576 O O . SER A 1 79 ? -3.344 -7.436 -6.246 1.00 95.06 79 SER A O 1
ATOM 578 N N . HIS A 1 80 ? -2.296 -5.603 -7.025 1.00 93.62 80 HIS A N 1
ATOM 579 C CA . HIS A 1 80 ? -2.450 -5.886 -8.438 1.00 93.62 80 HIS A CA 1
ATOM 580 C C . HIS A 1 80 ? -1.216 -5.418 -9.208 1.00 93.62 80 HIS A C 1
ATOM 582 O O . HIS A 1 80 ? -0.811 -4.256 -9.109 1.00 93.62 80 HIS A O 1
ATOM 588 N N . THR A 1 81 ? -0.664 -6.322 -10.010 1.00 92.56 81 THR A N 1
ATOM 589 C CA . THR A 1 81 ? 0.443 -6.076 -10.930 1.00 92.56 81 THR A CA 1
ATOM 590 C C . THR A 1 81 ? -0.035 -6.441 -12.342 1.00 92.56 81 THR A C 1
ATOM 592 O O . THR A 1 81 ? -0.170 -7.629 -12.656 1.00 92.56 81 THR A O 1
ATOM 595 N N . PRO A 1 82 ? -0.334 -5.456 -13.211 1.00 82.81 82 PRO A N 1
ATOM 596 C CA . PRO A 1 82 ? -0.812 -5.724 -14.561 1.00 82.81 82 PRO A CA 1
ATOM 597 C C . PRO A 1 82 ? 0.303 -6.353 -15.402 1.00 82.81 82 PRO A C 1
ATOM 599 O O . PRO A 1 82 ? 1.449 -5.944 -15.313 1.00 82.81 82 PRO A O 1
ATOM 602 N N . GLY A 1 83 ? 0.005 -7.327 -16.260 1.00 77.38 83 GLY A N 1
ATOM 603 C CA . GLY A 1 83 ? 1.035 -7.946 -17.100 1.00 77.38 83 GLY A CA 1
ATOM 604 C C . GLY A 1 83 ? 0.671 -9.337 -17.598 1.00 77.38 83 GLY A C 1
ATOM 605 O O . GLY A 1 83 ? -0.496 -9.728 -17.593 1.00 77.38 83 GLY A O 1
ATOM 606 N N . ARG A 1 84 ? 1.683 -10.088 -18.051 1.00 50.91 84 ARG A N 1
ATOM 607 C CA . ARG A 1 84 ? 1.579 -11.519 -18.371 1.00 50.91 84 ARG A CA 1
ATOM 608 C C . ARG A 1 84 ? 2.691 -12.287 -17.637 1.00 50.91 84 ARG A C 1
ATOM 610 O O . ARG A 1 84 ? 3.834 -12.213 -18.080 1.00 50.91 84 ARG A O 1
ATOM 617 N N . PRO A 1 85 ? 2.375 -13.015 -16.552 1.00 65.94 85 PRO A N 1
ATOM 618 C CA . PRO A 1 85 ? 1.043 -13.180 -15.971 1.00 65.94 85 PRO A CA 1
ATOM 619 C C . PRO A 1 85 ? 0.551 -11.901 -15.284 1.00 65.94 85 PRO A C 1
ATOM 621 O O . PRO A 1 85 ? 1.329 -11.151 -14.702 1.00 65.94 85 PRO A O 1
ATOM 624 N N . ASN A 1 86 ? -0.756 -11.668 -15.361 1.00 75.88 86 ASN A N 1
ATOM 625 C CA . ASN A 1 86 ? -1.424 -10.698 -14.506 1.00 75.88 86 ASN A CA 1
ATOM 626 C C . ASN A 1 86 ? -1.532 -11.334 -13.119 1.00 75.88 86 ASN A C 1
ATOM 628 O O . ASN A 1 86 ? -2.083 -12.431 -13.004 1.00 75.88 86 ASN A O 1
ATOM 632 N N . THR A 1 87 ? -0.990 -10.682 -12.095 1.00 80.75 87 THR A N 1
ATOM 633 C CA . THR A 1 87 ? -1.004 -11.210 -10.731 1.00 80.75 87 THR A CA 1
ATOM 634 C C . THR A 1 87 ? -1.725 -10.254 -9.796 1.00 80.75 87 THR A C 1
ATOM 636 O O . THR A 1 87 ? -1.624 -9.030 -9.885 1.00 80.75 87 THR A O 1
ATOM 639 N N . GLY A 1 88 ? -2.502 -10.831 -8.888 1.00 81.88 88 GLY A N 1
ATOM 640 C CA . GLY A 1 88 ? -3.166 -10.098 -7.829 1.00 81.88 88 GLY A CA 1
ATOM 641 C C . GLY A 1 88 ? -3.383 -11.002 -6.632 1.00 81.88 88 GLY A C 1
ATOM 642 O O . GLY A 1 88 ? -3.570 -12.210 -6.781 1.00 81.88 88 GLY A O 1
ATOM 643 N N . VAL A 1 89 ? -3.319 -10.414 -5.446 1.00 84.88 89 VAL A N 1
ATOM 644 C CA . VAL A 1 89 ? -3.516 -11.120 -4.180 1.00 84.88 89 VAL A CA 1
ATOM 645 C C . VAL A 1 89 ? -4.488 -10.307 -3.349 1.00 84.88 89 VAL A C 1
ATOM 647 O O . VAL A 1 89 ? -4.387 -9.086 -3.307 1.00 84.88 89 VAL A O 1
ATOM 650 N N . VAL A 1 90 ? -5.419 -10.983 -2.683 1.00 86.06 90 VAL A N 1
ATOM 651 C CA . VAL A 1 90 ? -6.270 -10.394 -1.649 1.00 86.06 90 VAL A CA 1
ATOM 652 C C . VAL A 1 90 ? -6.071 -11.208 -0.385 1.00 86.06 90 VAL A C 1
ATOM 654 O O . VAL A 1 90 ? -6.085 -12.437 -0.422 1.00 86.06 90 VAL A O 1
ATOM 657 N N . GLY A 1 91 ? -5.865 -10.522 0.729 1.00 85.88 91 GLY A N 1
ATOM 658 C CA . GLY A 1 91 ? -5.642 -11.150 2.018 1.00 85.88 91 GLY A CA 1
ATOM 659 C C . GLY A 1 91 ? -6.153 -10.280 3.150 1.00 85.88 91 GLY A C 1
ATOM 660 O O . GLY A 1 91 ? -6.355 -9.075 3.010 1.00 85.88 91 GLY A O 1
ATOM 661 N N . GLY A 1 92 ? -6.364 -10.902 4.296 1.00 82.31 92 GLY A N 1
ATOM 662 C CA . GLY A 1 92 ? -6.752 -10.199 5.501 1.00 82.31 92 GLY A CA 1
ATOM 663 C C . GLY A 1 92 ? -6.553 -11.073 6.720 1.00 82.31 92 GLY A C 1
ATOM 664 O O . GLY A 1 92 ? -6.475 -12.296 6.616 1.00 82.31 92 GLY A O 1
ATOM 665 N N . ASN A 1 93 ? -6.465 -10.433 7.875 1.00 84.81 93 ASN A N 1
ATOM 666 C CA . ASN A 1 93 ? -6.415 -11.118 9.153 1.00 84.81 93 ASN A CA 1
ATOM 667 C C . ASN A 1 93 ? -7.377 -10.446 10.121 1.00 84.81 93 ASN A C 1
ATOM 669 O O . ASN A 1 93 ? -7.395 -9.220 10.239 1.00 84.81 93 ASN A O 1
ATOM 673 N N . ILE A 1 94 ? -8.131 -11.266 10.843 1.00 78.62 94 ILE A N 1
ATOM 674 C CA . ILE A 1 94 ? -8.960 -10.847 11.966 1.00 78.62 94 ILE A CA 1
ATOM 675 C C . ILE A 1 94 ? -8.557 -11.752 13.133 1.00 78.62 94 ILE A C 1
ATOM 677 O O . ILE A 1 94 ? -9.029 -12.887 13.210 1.00 78.62 94 ILE A O 1
ATOM 681 N N . PRO A 1 95 ? -7.658 -11.309 14.025 1.00 65.31 95 PRO A N 1
ATOM 682 C CA . PRO A 1 95 ? -7.342 -12.057 15.221 1.00 65.31 95 PRO A CA 1
ATOM 683 C C . PRO A 1 95 ? -8.603 -12.117 16.081 1.00 65.31 95 PRO A C 1
ATOM 685 O O . PRO A 1 95 ? -9.116 -11.100 16.555 1.00 65.31 95 PRO A O 1
ATOM 688 N N . LEU A 1 96 ? -9.115 -13.330 16.268 1.00 57.22 96 LEU A N 1
ATOM 689 C CA . LEU A 1 96 ? -10.160 -13.608 17.239 1.00 57.22 96 LEU A CA 1
ATOM 690 C C . LEU A 1 96 ? -9.542 -13.436 18.628 1.00 57.22 96 LEU A C 1
ATOM 692 O O . LEU A 1 96 ? -8.862 -14.326 19.133 1.00 57.22 96 LEU A O 1
ATOM 696 N N . ALA A 1 97 ? -9.753 -12.278 19.248 1.00 54.16 97 ALA A N 1
ATOM 697 C CA . ALA A 1 97 ? -9.500 -12.136 20.671 1.00 54.16 97 ALA A CA 1
ATOM 698 C C . ALA A 1 97 ? -10.535 -12.998 21.409 1.00 54.16 97 ALA A C 1
ATOM 700 O O . ALA A 1 97 ? -11.696 -12.609 21.543 1.00 54.16 97 ALA A O 1
ATOM 701 N N . THR A 1 98 ? -10.135 -14.184 21.870 1.00 44.38 98 THR A N 1
ATOM 702 C CA . THR A 1 98 ? -10.917 -14.961 22.836 1.00 44.38 98 THR A CA 1
ATOM 703 C C . THR A 1 98 ? -10.955 -14.176 24.144 1.00 44.38 98 THR A C 1
ATOM 705 O O . THR A 1 98 ? -10.021 -14.220 24.944 1.00 44.38 98 THR A O 1
ATOM 708 N N . GLY A 1 99 ? -12.005 -13.381 24.333 1.00 40.38 99 GLY A N 1
ATOM 709 C CA . GLY A 1 99 ? -12.218 -12.613 25.550 1.00 40.38 99 GLY A CA 1
ATOM 710 C C . GLY A 1 99 ? -12.527 -13.511 26.750 1.00 40.38 99 GLY A C 1
ATOM 711 O O . GLY A 1 99 ? -13.609 -14.075 26.826 1.00 40.38 99 GLY A O 1
ATOM 712 N N . ASN A 1 100 ? -11.569 -13.542 27.683 1.00 41.75 100 ASN A N 1
ATOM 713 C CA . ASN A 1 100 ? -11.663 -13.665 29.146 1.00 41.75 100 ASN A CA 1
ATOM 714 C C . ASN A 1 100 ? -12.273 -14.914 29.825 1.00 41.75 100 ASN A C 1
ATOM 716 O O . ASN A 1 100 ? -13.456 -15.207 29.735 1.00 41.75 100 ASN A O 1
ATOM 720 N N . GLY A 1 101 ? -11.489 -15.486 30.752 1.00 37.16 101 GLY A N 1
ATOM 721 C CA . GLY A 1 101 ? -11.981 -15.710 32.121 1.00 37.16 101 GLY A CA 1
ATOM 722 C C . GLY A 1 101 ? -12.838 -16.945 32.413 1.00 37.16 101 GLY A C 1
ATOM 723 O O . GLY A 1 101 ? -13.458 -16.989 33.469 1.00 37.16 101 GLY A O 1
ATOM 724 N N . GLY A 1 102 ? -12.860 -17.962 31.555 1.00 34.41 102 GLY A N 1
ATOM 725 C CA . GLY A 1 102 ? -13.538 -19.227 31.845 1.00 34.41 102 GLY A CA 1
ATOM 726 C C . GLY A 1 102 ? -12.559 -20.388 31.853 1.00 34.41 102 GLY A C 1
ATOM 727 O O . GLY A 1 102 ? -12.080 -20.791 30.801 1.00 34.41 102 GLY A O 1
ATOM 728 N N . ARG A 1 103 ? -12.276 -20.954 33.031 1.00 39.06 103 ARG A N 1
ATOM 729 C CA . ARG A 1 103 ? -11.677 -22.289 33.150 1.00 39.06 103 ARG A CA 1
ATOM 730 C C . ARG A 1 103 ? -12.540 -23.278 32.364 1.00 39.06 103 ARG A C 1
ATOM 732 O O . ARG A 1 103 ? -13.575 -23.705 32.869 1.00 39.06 103 ARG A O 1
ATOM 739 N N . THR A 1 104 ? -12.110 -23.699 31.183 1.00 40.03 104 THR A N 1
ATOM 740 C CA . THR A 1 104 ? -12.632 -24.928 30.588 1.00 40.03 104 THR A CA 1
ATOM 741 C C . THR A 1 104 ? -11.942 -26.084 31.304 1.00 40.03 104 THR A C 1
ATOM 743 O O . THR A 1 104 ? -10.860 -26.522 30.923 1.00 40.03 104 THR A O 1
ATOM 746 N N . ARG A 1 105 ? -12.528 -26.531 32.421 1.00 45.09 105 ARG A N 1
ATOM 747 C CA . ARG A 1 105 ? -12.254 -27.874 32.931 1.00 45.09 105 ARG A CA 1
ATOM 748 C C . ARG A 1 105 ? -12.888 -28.840 31.939 1.00 45.09 105 ARG A C 1
ATOM 750 O O . ARG A 1 105 ? -14.110 -28.913 31.860 1.00 45.09 105 ARG A O 1
ATOM 757 N N . LEU A 1 106 ? -12.051 -29.516 31.163 1.00 43.44 106 LEU A N 1
ATOM 758 C CA . LEU A 1 106 ? -12.443 -30.761 30.519 1.00 43.44 106 LEU A CA 1
ATOM 759 C C . LEU A 1 106 ? -12.639 -31.782 31.646 1.00 43.44 106 LEU A C 1
ATOM 761 O O . LEU A 1 106 ? -11.773 -31.904 32.519 1.00 43.44 106 LEU A O 1
ATOM 765 N N . GLY A 1 107 ? -13.834 -32.371 31.682 1.00 36.88 107 GLY A N 1
ATOM 766 C CA . GLY A 1 107 ? -14.139 -33.536 32.509 1.00 36.88 107 GLY A CA 1
ATOM 767 C C . GLY A 1 107 ? -13.452 -34.788 31.994 1.00 36.88 107 GLY A C 1
ATOM 768 O O . GLY A 1 107 ? -12.939 -34.755 30.852 1.00 36.88 107 GLY A O 1
#

Foldseek 3Di:
DQPDWDKDKDKDADAQFWIKIKIKTKGWDDDDPFKTKMKMKMKIFIAGNVRHTDAWIKIKIKMKMAGPVVRFIKIWMKMWTDDVVTDMDIDMDGPPPPDDDDPPPDD

Radius of gyration: 19.61 Å; Cα contacts (8 Å, |Δi|>4): 234; chains: 1; bounding box: 39×48×52 Å

Secondary structure (DSSP, 8-state):
--S--EEEEEEEEETTTEEEEEEEEEEEEEE-SSEEEEEEEEEEEEEETTS-EEEEEEEEEEEEEEETTT--EEEEEEEEE-SSS-EEEEEEE------S-------

pLDDT: mean 82.93, std 17.56, range [34.41, 96.19]

Mean predicted aligned error: 9.14 Å